Protein AF-A0A7C0V9E7-F1 (afdb_monomer_lite)

Sequence (118 aa):
MIPIRDTIESKRYPVINYSIIIANIFFYMVELGKGNQLDRLFFIYGLVPARYTSHHISSYFTFGQQIFSFLSFMFLHGGLFHLLGNMWSLYIFGDNVEDRLGHLRYLGFYLLSGIASG

Structure (mmCIF, N/CA/C/O backbone):
data_AF-A0A7C0V9E7-F1
#
_entry.id   AF-A0A7C0V9E7-F1
#
loop_
_atom_site.group_PDB
_atom_site.id
_atom_site.type_symbol
_atom_site.label_atom_id
_atom_site.label_alt_id
_atom_site.label_comp_id
_atom_site.label_asym_id
_atom_site.label_entity_id
_atom_site.label_seq_id
_atom_site.pdbx_PDB_ins_code
_atom_site.Cartn_x
_atom_site.Cartn_y
_atom_site.Cartn_z
_atom_site.occupancy
_atom_site.B_iso_or_equiv
_atom_site.auth_seq_id
_atom_site.auth_comp_id
_atom_site.auth_asym_id
_atom_site.auth_atom_id
_atom_site.pdbx_PDB_model_num
ATOM 1 N N . MET A 1 1 ? -20.303 16.302 3.555 1.00 78.50 1 MET A N 1
ATOM 2 C CA . MET A 1 1 ? -19.544 16.430 4.819 1.00 78.50 1 MET A CA 1
ATOM 3 C C . MET A 1 1 ? -18.257 15.638 4.659 1.00 78.50 1 MET A C 1
ATOM 5 O O . MET A 1 1 ? -18.355 14.496 4.233 1.00 78.50 1 MET A O 1
ATOM 9 N N . ILE A 1 2 ? -17.085 16.228 4.913 1.00 81.88 2 ILE A N 1
ATOM 10 C CA . ILE A 1 2 ? -15.812 15.485 4.931 1.00 81.88 2 ILE A CA 1
ATOM 11 C C . ILE A 1 2 ? -15.694 14.853 6.330 1.00 81.88 2 ILE A C 1
ATOM 13 O O . ILE A 1 2 ? -15.724 15.609 7.303 1.00 81.88 2 ILE A O 1
ATOM 17 N N . PRO A 1 3 ? -15.640 13.514 6.472 1.00 85.81 3 PRO A N 1
ATOM 18 C CA . PRO A 1 3 ? -15.542 12.870 7.784 1.00 85.81 3 PRO A CA 1
ATOM 19 C C . PRO A 1 3 ? -14.187 13.196 8.404 1.00 85.81 3 PRO A C 1
ATOM 21 O O . PRO A 1 3 ? -13.205 12.949 7.730 1.00 85.81 3 PRO A O 1
ATOM 24 N N . ILE A 1 4 ? -14.129 13.739 9.626 1.00 88.00 4 ILE A N 1
ATOM 25 C CA . ILE A 1 4 ? -12.869 14.082 10.333 1.00 88.00 4 ILE A CA 1
ATOM 26 C C . ILE A 1 4 ? -12.489 13.010 11.365 1.00 88.00 4 ILE A C 1
ATOM 28 O O . ILE A 1 4 ? -11.317 12.801 11.656 1.00 88.00 4 ILE A O 1
ATOM 32 N N . ARG A 1 5 ? -13.501 12.351 11.929 1.00 84.81 5 ARG A N 1
ATOM 33 C CA . ARG A 1 5 ? -13.404 11.257 12.895 1.00 84.81 5 ARG A CA 1
ATOM 34 C C . ARG A 1 5 ? -14.690 10.446 12.849 1.00 84.81 5 ARG A C 1
ATOM 36 O O . ARG A 1 5 ? -15.723 10.969 12.413 1.00 84.81 5 ARG A O 1
ATOM 43 N N . ASP A 1 6 ? -14.643 9.222 13.338 1.00 87.81 6 ASP A N 1
ATOM 44 C CA . ASP A 1 6 ? -15.836 8.439 13.623 1.00 87.81 6 ASP A CA 1
ATOM 45 C C . ASP A 1 6 ? -16.302 8.634 15.089 1.00 87.81 6 ASP A C 1
ATOM 47 O O . ASP A 1 6 ? -15.779 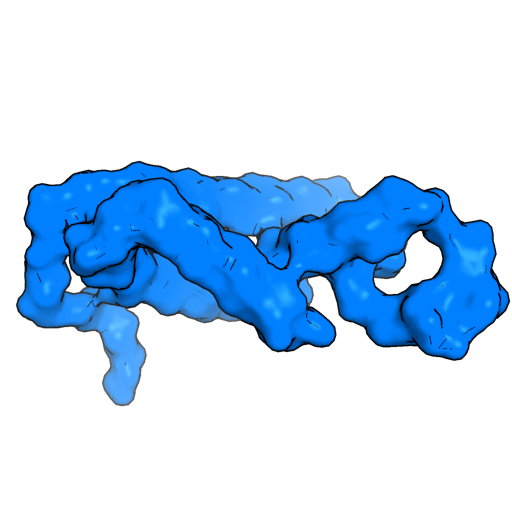9.476 15.826 1.00 87.81 6 ASP A O 1
ATOM 51 N N . THR A 1 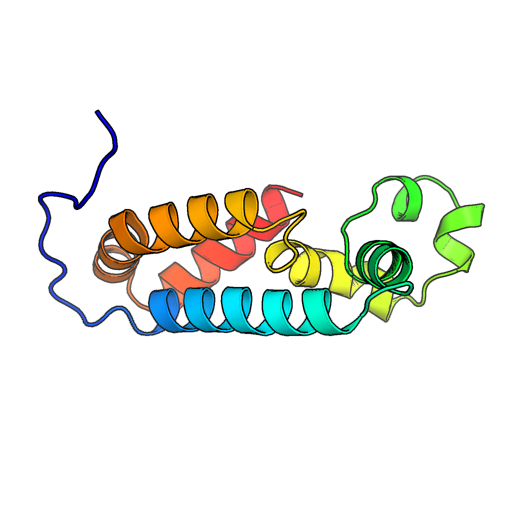7 ? -17.365 7.929 15.483 1.00 89.94 7 THR A N 1
ATOM 52 C CA . THR A 1 7 ? -17.999 8.025 16.814 1.00 89.94 7 THR A CA 1
ATOM 53 C C . THR A 1 7 ? -17.718 6.823 17.719 1.00 89.94 7 THR A C 1
ATOM 55 O O . THR A 1 7 ? -18.271 6.747 18.815 1.00 89.94 7 THR A O 1
ATOM 58 N N . ILE A 1 8 ? -16.954 5.843 17.247 1.00 88.62 8 ILE A N 1
ATOM 59 C CA . ILE A 1 8 ? -16.630 4.604 17.944 1.00 88.62 8 ILE A CA 1
ATOM 60 C C . ILE A 1 8 ? -15.214 4.747 18.496 1.00 88.62 8 ILE A C 1
ATOM 62 O O . ILE A 1 8 ? -14.237 4.830 17.767 1.00 88.62 8 ILE A O 1
ATOM 66 N N . GLU A 1 9 ? -15.094 4.757 19.817 1.00 86.00 9 GLU A N 1
ATOM 67 C CA . GLU A 1 9 ? -13.778 4.765 20.446 1.00 86.00 9 GLU A CA 1
ATOM 68 C C . GLU A 1 9 ? -13.152 3.367 20.381 1.00 86.00 9 GLU A C 1
ATOM 70 O O . GLU A 1 9 ? -13.714 2.397 20.904 1.00 86.00 9 GLU A O 1
ATOM 75 N N . SER A 1 10 ? -11.972 3.272 19.765 1.00 87.94 10 SER A N 1
ATOM 76 C CA . SER A 1 10 ? -11.166 2.054 19.788 1.00 87.94 10 SER A CA 1
ATOM 77 C C . SER A 1 10 ? -10.639 1.777 21.198 1.00 87.94 10 SER A C 1
ATOM 79 O O . SER A 1 10 ? -10.041 2.642 21.844 1.00 87.94 10 SER A O 1
ATOM 81 N N . LYS A 1 11 ? -10.825 0.545 21.685 1.00 89.88 11 LYS A N 1
ATOM 82 C CA . LYS A 1 11 ? -10.342 0.124 23.013 1.00 89.88 11 LYS A CA 1
ATOM 83 C C . LYS A 1 11 ? -8.899 -0.374 22.988 1.00 89.88 11 LYS A C 1
ATOM 85 O O . LYS A 1 11 ? -8.253 -0.445 24.036 1.00 89.88 11 LYS A O 1
ATOM 90 N N . ARG A 1 12 ? -8.392 -0.745 21.813 1.00 90.62 12 ARG A N 1
ATOM 91 C CA . ARG A 1 12 ? -7.049 -1.284 21.597 1.00 90.62 12 ARG A CA 1
ATOM 92 C C . ARG A 1 12 ? -6.215 -0.318 20.772 1.00 90.62 12 ARG A C 1
ATOM 94 O O . ARG A 1 12 ? -6.655 0.204 19.755 1.00 90.62 12 ARG A O 1
ATOM 101 N N . TYR A 1 13 ? -4.956 -0.147 21.165 1.00 93.50 13 TYR A N 1
ATOM 102 C CA . TYR A 1 13 ? -4.027 0.654 20.380 1.00 93.50 13 TYR A CA 1
ATOM 103 C C . TYR A 1 13 ? -3.780 -0.001 19.001 1.00 93.50 13 TYR A C 1
ATOM 105 O O . TYR A 1 13 ? -3.336 -1.153 18.965 1.00 93.50 13 TYR A O 1
ATOM 113 N N . PRO A 1 14 ? -4.057 0.683 17.875 1.00 95.94 14 PRO A N 1
ATOM 114 C CA . PRO A 1 14 ? -4.108 0.067 16.548 1.00 95.94 14 PRO A CA 1
ATOM 115 C C . PRO A 1 14 ? -2.714 -0.003 15.896 1.00 95.94 14 PRO A C 1
ATOM 117 O O . PRO A 1 14 ? -2.380 0.730 14.962 1.00 95.94 14 PRO A O 1
ATOM 120 N N . VAL A 1 15 ? -1.853 -0.865 16.449 1.00 97.88 15 VAL A N 1
ATOM 121 C CA . VAL A 1 15 ? -0.441 -0.996 16.046 1.00 97.88 15 VAL A CA 1
ATOM 122 C C . VAL A 1 15 ? -0.304 -1.348 14.566 1.00 97.88 15 VAL A C 1
ATOM 124 O O . VAL A 1 15 ? 0.567 -0.801 13.884 1.00 97.88 15 VAL A O 1
ATOM 127 N N . ILE A 1 16 ? -1.131 -2.261 14.055 1.00 98.50 16 ILE A N 1
ATOM 128 C CA . ILE A 1 16 ? -1.016 -2.732 12.673 1.00 98.50 16 ILE A CA 1
ATOM 129 C C . ILE A 1 16 ? -1.470 -1.642 11.707 1.00 98.50 16 ILE A C 1
ATOM 131 O O . ILE A 1 16 ? -0.775 -1.386 10.725 1.00 98.50 16 ILE A O 1
ATOM 135 N N . ASN A 1 17 ? -2.571 -0.952 11.999 1.00 98.50 17 ASN A N 1
ATOM 136 C CA . ASN A 1 17 ? -3.062 0.146 11.180 1.00 98.50 17 ASN A CA 1
ATOM 137 C C . ASN A 1 17 ? -2.028 1.269 11.068 1.00 98.50 17 ASN A C 1
ATOM 139 O O . ASN A 1 17 ? -1.698 1.697 9.962 1.00 98.50 17 ASN A O 1
ATOM 143 N N . TYR A 1 18 ? -1.440 1.691 12.191 1.00 98.31 18 TYR A N 1
ATOM 144 C CA . TYR A 1 18 ? -0.379 2.697 12.153 1.00 98.31 18 TYR A CA 1
ATOM 145 C C . TYR A 1 18 ? 0.877 2.198 11.440 1.00 98.31 18 TYR A C 1
ATOM 147 O O . TYR A 1 18 ? 1.489 2.965 10.700 1.00 98.31 18 TYR A O 1
ATOM 155 N N . SER A 1 19 ? 1.230 0.918 11.579 1.00 98.56 19 SER A N 1
ATOM 156 C CA . SER A 1 19 ? 2.349 0.332 10.831 1.00 98.56 19 SER A CA 1
ATOM 157 C C . SER A 1 19 ? 2.106 0.376 9.320 1.00 98.56 19 SER A C 1
ATOM 159 O O . SER A 1 19 ? 3.008 0.735 8.567 1.00 98.56 19 SER A O 1
ATOM 161 N N . ILE A 1 20 ? 0.883 0.075 8.871 1.00 98.69 20 ILE A N 1
ATOM 162 C CA . ILE A 1 20 ? 0.479 0.176 7.463 1.00 98.69 20 ILE A CA 1
ATOM 163 C C . ILE A 1 20 ? 0.553 1.633 6.993 1.00 98.69 20 ILE A C 1
ATOM 165 O O . ILE A 1 20 ? 1.124 1.898 5.937 1.00 98.69 20 ILE A O 1
ATOM 169 N N . ILE A 1 21 ? 0.026 2.586 7.766 1.00 98.75 21 ILE A N 1
ATOM 170 C CA . ILE A 1 21 ? 0.086 4.017 7.426 1.00 98.75 21 ILE A CA 1
ATOM 171 C C . ILE A 1 21 ? 1.542 4.478 7.273 1.00 98.75 21 ILE A C 1
ATOM 173 O O . ILE A 1 21 ? 1.902 5.078 6.260 1.00 98.75 21 ILE A O 1
ATOM 177 N N . ILE A 1 22 ? 2.401 4.144 8.238 1.00 98.75 22 ILE A N 1
ATOM 178 C CA . ILE A 1 22 ? 3.828 4.487 8.205 1.00 98.75 22 ILE A CA 1
ATOM 179 C C . ILE A 1 22 ? 4.511 3.853 6.990 1.00 98.75 22 ILE A C 1
ATOM 181 O O . ILE A 1 22 ? 5.274 4.534 6.308 1.00 98.75 22 ILE A O 1
ATOM 185 N N . ALA A 1 23 ? 4.221 2.586 6.685 1.00 98.69 23 ALA A N 1
ATOM 186 C CA . ALA A 1 23 ? 4.777 1.907 5.518 1.00 98.69 23 ALA A CA 1
ATOM 187 C C . ALA A 1 23 ? 4.374 2.602 4.207 1.00 98.69 23 ALA A C 1
ATOM 189 O O . ALA A 1 23 ? 5.231 2.855 3.365 1.00 98.69 23 ALA A O 1
ATOM 190 N N . ASN A 1 24 ? 3.101 2.973 4.051 1.00 98.75 24 ASN A N 1
ATOM 191 C CA . ASN A 1 24 ? 2.617 3.688 2.867 1.00 98.75 24 ASN A CA 1
ATOM 192 C C . ASN A 1 24 ? 3.283 5.061 2.708 1.00 98.75 24 ASN A C 1
ATOM 194 O O . ASN A 1 24 ? 3.747 5.400 1.621 1.00 98.75 24 ASN A O 1
ATOM 198 N N . ILE A 1 25 ? 3.399 5.829 3.796 1.00 98.69 25 ILE A N 1
ATOM 199 C CA . ILE A 1 25 ? 4.107 7.116 3.779 1.00 98.69 25 ILE A CA 1
ATOM 200 C C . ILE A 1 25 ? 5.581 6.907 3.413 1.00 98.69 25 ILE A C 1
ATOM 202 O O . ILE A 1 25 ? 6.113 7.631 2.574 1.00 98.69 25 ILE A O 1
ATOM 206 N N . PHE A 1 26 ? 6.237 5.905 4.001 1.00 98.56 26 PHE A N 1
ATOM 207 C CA . PHE A 1 26 ? 7.629 5.576 3.706 1.00 98.56 26 PHE A CA 1
ATOM 208 C C . PHE A 1 26 ? 7.836 5.236 2.225 1.00 98.56 26 PHE A C 1
ATOM 210 O O . PHE A 1 26 ? 8.716 5.817 1.587 1.00 98.56 26 PHE A O 1
ATOM 217 N N . PHE A 1 27 ? 7.023 4.346 1.652 1.00 98.38 27 PHE A N 1
ATOM 218 C CA . PHE A 1 27 ? 7.147 3.982 0.240 1.00 98.38 27 PHE A CA 1
ATOM 219 C C . PHE A 1 27 ? 6.834 5.156 -0.688 1.00 98.38 27 PHE A C 1
ATOM 221 O O . PHE A 1 27 ? 7.560 5.353 -1.660 1.00 98.38 27 PHE A O 1
ATOM 228 N N . TYR A 1 28 ? 5.879 6.017 -0.337 1.00 98.31 28 TYR A N 1
ATOM 229 C CA . TYR A 1 28 ? 5.648 7.247 -1.091 1.00 98.31 28 TYR A CA 1
ATOM 230 C C . TYR A 1 28 ? 6.846 8.215 -1.033 1.00 98.31 28 TYR A C 1
ATOM 232 O O . TYR A 1 28 ? 7.196 8.835 -2.035 1.00 98.31 28 TYR A O 1
ATOM 240 N N . MET A 1 29 ? 7.554 8.317 0.099 1.00 97.81 29 MET A N 1
ATOM 241 C CA . MET A 1 29 ? 8.813 9.080 0.152 1.00 97.81 29 MET A CA 1
ATOM 242 C C . MET A 1 29 ? 9.887 8.470 -0.759 1.00 97.81 29 MET A C 1
ATOM 244 O O . MET A 1 29 ? 10.635 9.203 -1.411 1.00 97.81 29 MET A O 1
ATOM 248 N N . VAL A 1 30 ? 9.948 7.137 -0.851 1.00 97.31 30 VAL A N 1
ATOM 249 C CA . VAL A 1 30 ? 10.832 6.448 -1.803 1.00 97.31 30 VAL A CA 1
ATOM 250 C C . VAL A 1 30 ? 10.447 6.777 -3.248 1.00 97.31 30 VAL A C 1
ATOM 252 O O . VAL A 1 30 ? 11.347 7.022 -4.052 1.00 97.31 30 VAL A O 1
ATOM 255 N N . GLU A 1 31 ? 9.153 6.823 -3.577 1.00 97.31 31 GLU A N 1
ATOM 256 C CA . GLU A 1 31 ? 8.647 7.215 -4.901 1.00 97.31 31 GLU A CA 1
ATOM 257 C C . GLU A 1 31 ? 9.072 8.639 -5.277 1.00 97.31 31 GLU A C 1
ATOM 259 O O . GLU A 1 31 ? 9.644 8.839 -6.352 1.00 97.31 31 GLU A O 1
ATOM 264 N N . LEU A 1 32 ? 8.894 9.609 -4.371 1.00 95.81 32 LEU A N 1
ATOM 265 C CA . LEU A 1 32 ? 9.335 10.994 -4.585 1.00 95.81 32 LEU A CA 1
ATOM 266 C C . LEU A 1 32 ? 10.842 11.081 -4.873 1.00 95.81 32 LEU A C 1
ATOM 268 O O . LEU A 1 32 ? 11.276 11.890 -5.693 1.00 95.81 32 LEU A O 1
ATOM 272 N N . GLY A 1 33 ? 11.640 10.212 -4.247 1.00 95.88 33 GLY A N 1
ATOM 273 C CA . GLY A 1 33 ? 13.083 10.132 -4.465 1.00 95.88 33 GLY A CA 1
ATOM 274 C C . GLY A 1 33 ? 13.510 9.541 -5.816 1.00 95.88 33 GLY A C 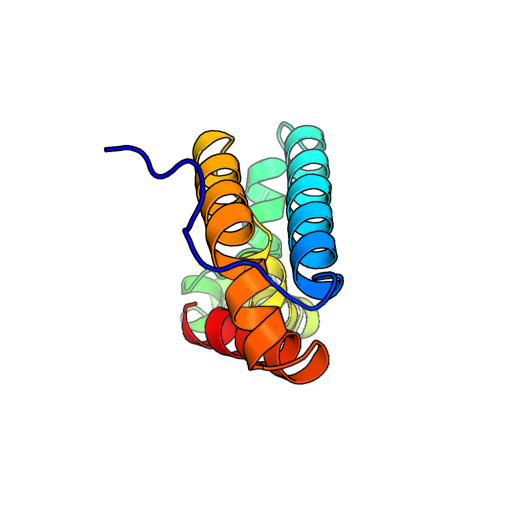1
ATOM 275 O O . GLY A 1 33 ? 14.697 9.603 -6.142 1.00 95.88 33 GLY A O 1
ATOM 276 N N . LYS A 1 34 ? 12.604 8.952 -6.613 1.00 96.12 34 LYS A N 1
ATOM 277 C CA . LYS A 1 34 ? 12.966 8.323 -7.901 1.00 96.12 34 LYS A CA 1
ATOM 278 C C . LYS A 1 34 ? 13.040 9.280 -9.083 1.00 96.12 34 LYS A C 1
ATOM 280 O O . LYS A 1 34 ? 13.725 8.944 -10.053 1.00 96.12 34 LYS A O 1
ATOM 285 N N . GLY A 1 35 ? 12.378 10.436 -9.033 1.00 92.44 35 GLY A N 1
ATOM 286 C CA . GLY A 1 35 ? 12.364 11.404 -10.137 1.00 92.44 35 GLY A CA 1
ATOM 287 C C . GLY A 1 35 ? 12.063 10.736 -11.487 1.00 92.44 35 GLY A C 1
ATOM 288 O O . GLY A 1 35 ? 11.052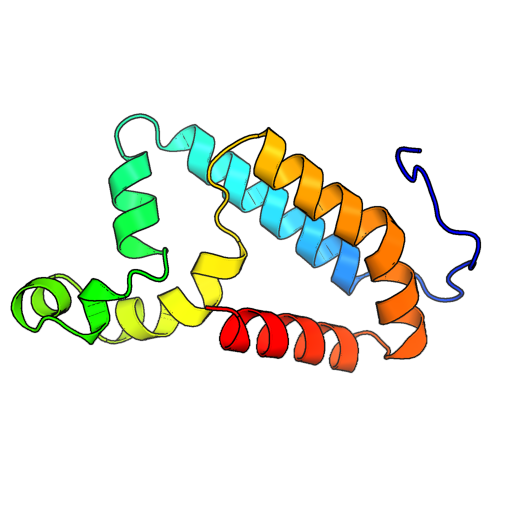 10.058 -11.638 1.00 92.44 35 GLY A O 1
ATOM 289 N N . ASN A 1 36 ? 12.991 10.836 -12.443 1.00 93.06 36 ASN A N 1
ATOM 290 C CA . ASN A 1 36 ? 12.851 10.271 -13.796 1.00 93.06 36 ASN A CA 1
ATOM 291 C C . ASN A 1 36 ? 12.739 8.732 -13.847 1.00 93.06 36 ASN A C 1
ATOM 293 O O . ASN A 1 36 ? 12.469 8.171 -14.905 1.00 93.06 36 ASN A O 1
ATOM 297 N N . GLN A 1 37 ? 12.990 8.025 -12.740 1.00 95.31 37 GLN A N 1
ATOM 298 C CA . GLN A 1 37 ? 12.860 6.565 -12.655 1.00 95.31 37 GLN A CA 1
ATOM 299 C C . GLN A 1 37 ? 11.506 6.111 -12.088 1.00 95.31 37 GLN A C 1
ATOM 301 O O . GLN A 1 37 ? 11.310 4.909 -11.891 1.00 95.31 37 GLN A O 1
ATOM 306 N N . LEU A 1 38 ? 10.587 7.039 -11.806 1.00 95.12 38 LEU A N 1
ATOM 307 C CA . LEU A 1 38 ? 9.294 6.739 -11.195 1.00 95.12 38 LEU A CA 1
ATOM 308 C C . LEU A 1 38 ? 8.459 5.766 -12.045 1.00 95.12 38 LEU A C 1
ATOM 310 O O . LEU A 1 38 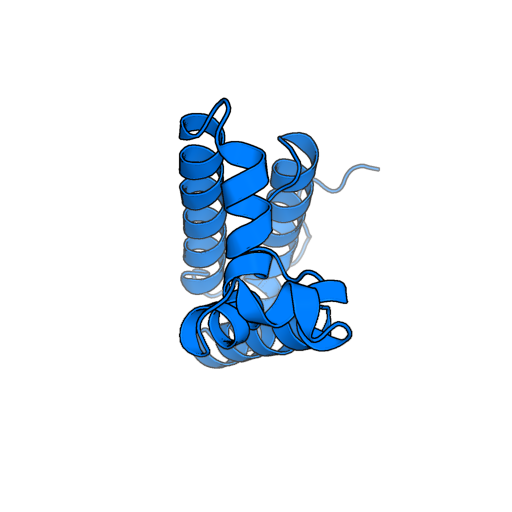? 7.972 4.764 -11.524 1.00 95.12 38 LEU A O 1
ATOM 314 N N . ASP A 1 39 ? 8.405 5.969 -13.363 1.00 94.69 39 ASP A N 1
ATOM 315 C CA . ASP A 1 39 ? 7.686 5.069 -14.276 1.00 94.69 39 ASP A CA 1
ATOM 316 C C . ASP A 1 39 ? 8.246 3.644 -14.236 1.00 94.69 39 ASP A C 1
ATOM 318 O O . ASP A 1 39 ? 7.501 2.665 -14.260 1.00 94.69 39 ASP A O 1
ATOM 322 N N . ARG A 1 40 ? 9.572 3.505 -14.103 1.00 93.62 40 ARG A N 1
ATOM 323 C CA . ARG A 1 40 ? 10.221 2.196 -13.963 1.00 93.62 40 ARG A CA 1
ATOM 324 C C . ARG A 1 40 ? 9.885 1.543 -12.623 1.00 93.62 40 ARG A C 1
ATOM 326 O O . ARG A 1 40 ? 9.736 0.323 -12.576 1.00 93.62 40 ARG A O 1
ATOM 333 N N . LEU A 1 41 ? 9.776 2.322 -11.546 1.00 95.75 41 LEU A N 1
ATOM 334 C CA . LEU A 1 41 ? 9.348 1.818 -10.241 1.00 95.75 41 LEU A CA 1
ATOM 335 C C . LEU A 1 41 ? 7.923 1.259 -10.334 1.00 95.75 41 LEU A C 1
ATOM 337 O O . LEU A 1 41 ? 7.720 0.099 -9.971 1.00 95.75 41 LEU A O 1
ATOM 341 N N . PHE A 1 42 ? 6.977 2.012 -10.902 1.00 95.75 42 PHE A N 1
ATOM 342 C CA . PHE A 1 42 ? 5.612 1.523 -11.125 1.00 95.75 42 PHE A CA 1
ATOM 343 C C . PHE A 1 42 ? 5.579 0.319 -12.067 1.00 95.75 42 PHE A C 1
ATOM 345 O O . PHE A 1 42 ? 4.869 -0.648 -11.801 1.00 95.75 42 PHE A O 1
ATOM 352 N N . PHE A 1 43 ? 6.393 0.316 -13.123 1.00 94.62 43 PHE A N 1
ATOM 353 C CA . PHE A 1 43 ? 6.455 -0.812 -14.046 1.00 94.62 43 PHE A CA 1
ATOM 354 C C . PHE A 1 43 ? 6.975 -2.094 -13.393 1.00 94.62 43 PHE A C 1
ATOM 356 O O . PHE A 1 43 ? 6.584 -3.164 -13.843 1.00 94.62 43 PHE A O 1
ATOM 363 N N . ILE A 1 44 ? 7.824 -2.021 -12.357 1.00 94.12 44 ILE A N 1
ATOM 364 C CA . ILE A 1 44 ? 8.387 -3.187 -11.648 1.00 94.12 44 ILE A CA 1
ATOM 365 C C . ILE A 1 44 ? 7.513 -3.628 -10.469 1.00 94.12 44 ILE A C 1
ATOM 367 O O . ILE A 1 44 ? 7.241 -4.823 -10.333 1.00 94.12 44 ILE A O 1
ATOM 371 N N . TYR A 1 45 ? 7.050 -2.695 -9.644 1.00 96.81 45 TYR A N 1
ATOM 372 C CA . TYR A 1 45 ? 6.350 -3.004 -8.392 1.00 96.81 45 TYR A CA 1
ATOM 373 C C . TYR A 1 45 ? 4.823 -2.879 -8.491 1.00 96.81 45 TYR A C 1
ATOM 375 O O . TYR A 1 45 ? 4.108 -3.382 -7.631 1.00 96.81 45 TYR A O 1
ATOM 383 N N . GLY A 1 46 ? 4.304 -2.246 -9.542 1.00 96.88 46 GLY A N 1
ATOM 384 C CA . GLY A 1 46 ? 2.871 -2.183 -9.803 1.00 96.88 46 GLY A CA 1
ATOM 385 C C . GLY A 1 46 ? 2.321 -3.501 -10.340 1.00 96.88 46 GLY A C 1
ATOM 386 O O . GLY A 1 46 ? 3.020 -4.279 -11.000 1.00 96.88 46 GLY A O 1
ATOM 387 N N . LEU A 1 47 ? 1.035 -3.731 -10.083 1.00 96.31 47 LEU A N 1
ATOM 388 C CA . LEU A 1 47 ? 0.291 -4.834 -10.669 1.00 96.31 47 LEU A CA 1
ATOM 389 C C . LEU A 1 47 ? -0.192 -4.420 -12.065 1.00 96.31 47 LEU A C 1
ATOM 391 O O . LEU A 1 47 ? -1.207 -3.752 -12.224 1.00 96.31 47 LEU A O 1
ATOM 395 N N . VAL A 1 48 ? 0.590 -4.768 -13.090 1.00 94.12 48 VAL A N 1
ATOM 396 C CA . VAL A 1 48 ? 0.304 -4.423 -14.491 1.00 94.12 48 VAL A CA 1
ATOM 397 C C . VAL A 1 48 ? -0.332 -5.632 -15.187 1.00 94.12 48 VAL A C 1
ATOM 399 O O . VAL A 1 48 ? 0.379 -6.611 -15.410 1.00 94.12 48 VAL A O 1
ATOM 402 N N . PRO A 1 49 ? -1.611 -5.595 -15.611 1.00 93.81 49 PRO A N 1
ATOM 403 C CA . PRO A 1 49 ? -2.285 -6.763 -16.194 1.00 93.81 49 PRO A CA 1
ATOM 404 C C . PRO A 1 49 ? -1.550 -7.364 -17.398 1.00 93.81 49 PRO A C 1
ATOM 406 O O . PRO A 1 49 ? -1.426 -8.581 -17.528 1.00 93.81 49 PRO A O 1
ATOM 409 N N . ALA A 1 50 ? -0.974 -6.503 -18.242 1.00 93.88 50 ALA A N 1
ATOM 410 C CA . ALA A 1 50 ? -0.226 -6.906 -19.430 1.00 93.88 50 ALA A CA 1
ATOM 411 C C . ALA A 1 50 ? 1.000 -7.791 -19.113 1.00 93.88 50 ALA A C 1
ATOM 413 O O . ALA A 1 50 ? 1.422 -8.573 -19.963 1.00 93.88 50 ALA A O 1
ATOM 414 N N . ARG A 1 51 ? 1.539 -7.721 -17.885 1.00 94.12 51 ARG A N 1
ATOM 415 C CA . ARG A 1 51 ? 2.615 -8.598 -17.392 1.00 94.12 51 ARG A CA 1
ATOM 416 C C . ARG A 1 51 ? 2.208 -10.072 -17.367 1.00 94.12 51 ARG A C 1
ATOM 418 O O . ARG A 1 51 ? 3.069 -10.923 -17.558 1.00 94.12 51 ARG A O 1
ATOM 425 N N . TYR A 1 52 ? 0.926 -10.361 -17.145 1.00 94.44 52 TYR A N 1
ATOM 426 C CA . TYR A 1 52 ? 0.403 -11.721 -16.970 1.00 94.44 52 TYR A CA 1
ATOM 427 C C . TYR A 1 52 ? -0.360 -12.238 -18.189 1.00 94.44 52 TYR A C 1
ATOM 429 O O . TYR A 1 52 ? -0.582 -13.439 -18.309 1.00 94.44 52 TYR A O 1
ATOM 437 N N . THR A 1 53 ? -0.756 -11.348 -19.100 1.00 95.69 53 THR A N 1
ATOM 438 C CA . THR A 1 53 ? -1.500 -11.712 -20.314 1.00 95.69 53 THR A CA 1
ATOM 439 C C . THR A 1 53 ? -0.636 -11.721 -21.575 1.00 95.69 53 THR A C 1
ATOM 441 O O . THR A 1 53 ? -0.987 -12.393 -22.542 1.00 95.69 53 THR A O 1
ATOM 444 N N . SER A 1 54 ? 0.505 -11.017 -21.585 1.00 96.19 54 SER A N 1
ATOM 445 C CA . SER A 1 54 ? 1.414 -10.945 -22.735 1.00 96.19 54 SER A CA 1
ATOM 446 C C . SER A 1 54 ? 2.765 -11.587 -22.436 1.00 96.19 54 SER A C 1
ATOM 448 O O . SER A 1 54 ? 3.526 -11.113 -21.589 1.00 96.19 54 SER A O 1
ATOM 450 N N . HIS A 1 55 ? 3.116 -12.623 -23.205 1.00 93.69 55 HIS A N 1
ATOM 451 C CA . HIS A 1 55 ? 4.3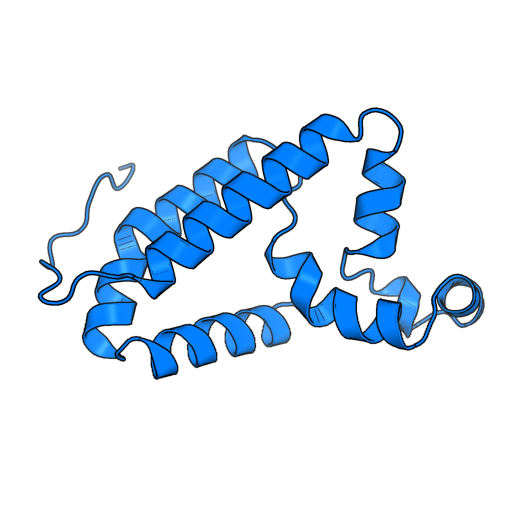96 -13.314 -23.045 1.00 93.69 55 HIS A CA 1
ATOM 452 C C . HIS A 1 55 ? 5.597 -12.384 -23.287 1.00 93.69 55 HIS A C 1
ATOM 454 O O . HIS A 1 55 ? 6.555 -12.401 -22.515 1.00 93.69 55 HIS A O 1
ATOM 460 N N . HIS A 1 56 ? 5.506 -11.502 -24.291 1.00 95.00 56 HIS A N 1
ATOM 461 C CA . HIS A 1 56 ? 6.548 -10.515 -24.584 1.00 95.00 56 HIS A CA 1
ATOM 462 C C . HIS A 1 56 ? 6.843 -9.629 -23.363 1.00 95.00 56 HIS A C 1
ATOM 464 O O . HIS A 1 56 ? 8.000 -9.428 -23.005 1.00 95.00 56 HIS A O 1
ATOM 470 N N . ILE A 1 57 ? 5.804 -9.158 -22.668 1.00 93.69 57 ILE A N 1
ATOM 471 C CA . ILE A 1 57 ? 5.969 -8.292 -21.492 1.00 93.69 57 ILE A CA 1
ATOM 472 C C . ILE A 1 57 ? 6.465 -9.096 -20.286 1.00 93.69 57 ILE A C 1
ATOM 474 O O . ILE A 1 57 ? 7.338 -8.628 -19.559 1.00 93.69 57 ILE A O 1
ATOM 478 N N . SER A 1 58 ? 5.964 -10.319 -20.095 1.00 94.88 58 SER A N 1
ATOM 479 C CA . SER A 1 58 ? 6.396 -11.193 -18.996 1.00 94.88 58 SER A CA 1
ATOM 480 C C . SER A 1 58 ? 7.907 -11.473 -19.008 1.00 94.88 58 SER A C 1
ATOM 482 O O . SER A 1 58 ? 8.508 -11.611 -17.945 1.00 94.88 58 SER A O 1
ATOM 484 N N . SER A 1 59 ? 8.542 -11.470 -20.192 1.00 94.44 59 SER A N 1
ATOM 485 C CA . SER A 1 59 ? 9.979 -11.739 -20.354 1.00 94.44 59 SER A CA 1
ATOM 486 C C . SER A 1 59 ? 10.902 -10.692 -19.710 1.00 94.44 59 SER A C 1
ATOM 488 O O . SER A 1 59 ? 12.057 -10.995 -19.416 1.00 94.44 59 SER A O 1
ATOM 490 N N . TYR A 1 60 ? 10.397 -9.487 -19.422 1.00 93.38 60 TYR A N 1
ATOM 491 C CA . TYR A 1 60 ? 11.150 -8.441 -18.720 1.00 93.38 60 TYR A CA 1
ATOM 492 C C . TYR A 1 60 ? 11.184 -8.622 -17.193 1.00 93.38 60 TYR A C 1
ATOM 494 O O . TYR A 1 60 ? 11.861 -7.848 -16.513 1.00 93.38 60 TYR A O 1
ATOM 502 N N . PHE A 1 61 ? 10.465 -9.609 -16.642 1.00 95.25 61 PHE A N 1
ATOM 503 C CA . PHE A 1 61 ? 10.301 -9.790 -15.200 1.00 95.25 61 PHE A CA 1
ATOM 504 C C . PHE A 1 61 ? 10.719 -11.179 -14.734 1.00 95.25 61 PHE A C 1
ATOM 506 O O . PHE A 1 61 ? 10.325 -12.200 -15.298 1.00 95.25 61 PHE A O 1
ATOM 513 N N . THR A 1 62 ? 11.435 -11.232 -13.614 1.00 95.31 62 THR A N 1
ATOM 514 C CA . THR A 1 62 ? 11.698 -12.502 -12.931 1.00 95.31 62 THR A CA 1
ATOM 515 C C . THR A 1 62 ? 10.419 -13.050 -12.297 1.00 95.31 62 THR A C 1
ATOM 517 O O . THR A 1 62 ? 9.503 -12.296 -11.965 1.00 95.31 62 THR A O 1
ATOM 520 N N . PHE A 1 63 ? 10.371 -14.363 -12.050 1.00 94.25 63 PHE A N 1
ATOM 521 C CA . PHE A 1 63 ? 9.266 -14.979 -11.308 1.00 94.25 63 PHE A CA 1
ATOM 522 C C . PHE A 1 63 ? 9.014 -14.273 -9.963 1.00 94.25 63 PHE A C 1
ATOM 524 O O . PHE A 1 63 ? 7.876 -13.962 -9.622 1.00 94.25 63 PHE A O 1
ATOM 531 N N . GLY A 1 64 ? 10.083 -13.920 -9.239 1.00 95.69 64 GLY A N 1
ATOM 532 C CA . GLY A 1 64 ? 9.981 -13.182 -7.979 1.00 95.69 64 GLY A CA 1
ATOM 533 C C . GLY A 1 64 ? 9.320 -11.810 -8.136 1.00 95.69 64 GLY A C 1
ATOM 534 O O . GLY A 1 64 ? 8.456 -11.461 -7.339 1.00 95.69 64 GLY A O 1
ATOM 535 N N . GLN A 1 65 ? 9.659 -11.052 -9.184 1.00 95.44 65 GLN A N 1
ATOM 536 C CA . GLN A 1 65 ? 9.028 -9.755 -9.464 1.00 95.44 65 GLN A CA 1
ATOM 537 C C . GLN A 1 65 ? 7.547 -9.896 -9.823 1.00 95.44 65 GLN A C 1
ATOM 539 O O . GLN A 1 65 ? 6.739 -9.067 -9.411 1.00 95.44 65 GLN A O 1
ATOM 544 N N . GLN A 1 66 ? 7.186 -10.952 -10.557 1.00 95.06 66 GLN A N 1
ATOM 545 C CA . GLN A 1 66 ? 5.800 -11.226 -10.935 1.00 95.06 66 GLN A CA 1
ATOM 546 C C . GLN A 1 66 ? 4.923 -11.587 -9.731 1.00 95.06 66 GLN A C 1
ATOM 548 O O . GLN A 1 66 ? 3.766 -11.181 -9.684 1.00 95.06 66 GLN A O 1
ATOM 553 N N . ILE A 1 67 ? 5.454 -12.325 -8.755 1.00 95.81 67 ILE A N 1
ATOM 554 C CA . ILE A 1 67 ? 4.715 -12.643 -7.527 1.00 95.81 67 ILE A CA 1
ATOM 555 C C . ILE A 1 67 ? 4.688 -11.437 -6.584 1.00 95.81 67 ILE A C 1
ATOM 557 O O . ILE A 1 67 ? 3.644 -11.101 -6.030 1.00 95.81 67 ILE A O 1
ATOM 561 N N . PHE A 1 68 ? 5.814 -10.740 -6.428 1.00 97.00 68 PHE A N 1
ATOM 562 C CA . PHE A 1 68 ? 5.922 -9.631 -5.484 1.00 97.00 68 PHE A CA 1
ATOM 563 C C . PHE A 1 68 ? 5.045 -8.427 -5.853 1.00 97.00 68 PHE A C 1
ATOM 565 O O . PHE A 1 68 ? 4.645 -7.677 -4.962 1.00 97.00 68 PHE A O 1
ATOM 572 N N . SER A 1 69 ? 4.685 -8.237 -7.126 1.00 96.88 69 SER A N 1
ATOM 573 C CA . SER A 1 69 ? 3.738 -7.184 -7.522 1.00 96.88 69 SER A CA 1
ATOM 574 C C . SER A 1 69 ? 2.323 -7.383 -7.002 1.00 96.88 69 SER A C 1
ATOM 576 O O . SER A 1 69 ? 1.631 -6.386 -6.896 1.00 96.88 69 SER A O 1
ATOM 578 N N . PHE A 1 70 ? 1.905 -8.591 -6.604 1.00 96.81 70 PHE A N 1
ATOM 579 C CA . PHE A 1 70 ? 0.617 -8.799 -5.917 1.00 96.81 70 PHE A CA 1
ATOM 580 C C . PHE A 1 70 ? 0.613 -8.292 -4.469 1.00 96.81 70 PHE A C 1
ATOM 582 O O . PHE A 1 70 ? -0.437 -8.221 -3.846 1.00 96.81 70 PHE A O 1
ATOM 589 N N . LEU A 1 71 ? 1.777 -7.942 -3.919 1.00 97.94 71 LEU A N 1
ATOM 590 C CA . LEU A 1 71 ? 1.891 -7.334 -2.595 1.00 97.94 71 LEU A CA 1
ATOM 591 C C . LEU A 1 71 ? 2.338 -5.877 -2.697 1.00 97.94 71 LEU A C 1
ATOM 593 O O . LEU A 1 71 ? 1.745 -4.993 -2.090 1.00 97.94 71 LEU A O 1
ATOM 597 N N . SER A 1 72 ? 3.393 -5.617 -3.470 1.00 97.88 72 SER A N 1
ATOM 598 C CA . SER A 1 72 ? 4.010 -4.290 -3.535 1.00 97.88 72 SER A CA 1
ATOM 599 C C . SER A 1 72 ? 3.097 -3.220 -4.129 1.00 97.88 72 SER A C 1
ATOM 601 O O . SER A 1 72 ? 3.165 -2.081 -3.674 1.00 97.88 72 SER A O 1
ATOM 603 N N . PHE A 1 73 ? 2.182 -3.571 -5.042 1.00 97.69 73 PHE A N 1
ATOM 604 C CA . PHE A 1 73 ? 1.245 -2.599 -5.614 1.00 97.69 73 PHE A CA 1
ATOM 605 C C . PHE A 1 73 ? 0.322 -1.952 -4.574 1.00 97.69 73 PHE A C 1
ATOM 607 O O . PHE A 1 73 ? -0.077 -0.807 -4.757 1.00 97.69 73 PHE A O 1
ATOM 614 N N . MET A 1 74 ? 0.035 -2.649 -3.469 1.00 98.25 74 MET A N 1
ATOM 615 C CA . MET A 1 74 ? -0.824 -2.154 -2.389 1.00 98.25 74 MET A CA 1
ATOM 616 C C . MET A 1 74 ? -0.244 -0.926 -1.672 1.00 98.25 74 MET A C 1
ATOM 618 O O . MET A 1 74 ? -0.978 -0.232 -0.976 1.00 98.25 74 MET A O 1
ATOM 622 N N . PHE A 1 75 ? 1.063 -0.677 -1.818 1.00 98.38 75 PHE A N 1
ATOM 623 C CA . PHE A 1 75 ? 1.777 0.419 -1.158 1.00 98.38 75 PHE A CA 1
ATOM 624 C C . PHE A 1 75 ? 2.165 1.556 -2.109 1.00 98.38 75 PHE A C 1
ATOM 626 O O . PHE A 1 75 ? 2.744 2.552 -1.672 1.00 98.38 75 PHE A O 1
ATOM 633 N N . LEU A 1 76 ? 1.858 1.411 -3.401 1.00 98.12 76 LEU A N 1
ATOM 634 C CA . LEU A 1 76 ? 2.211 2.380 -4.428 1.00 98.12 76 LEU A CA 1
ATOM 635 C C . LEU A 1 76 ? 1.130 3.445 -4.598 1.00 98.12 76 LEU A C 1
ATOM 637 O O . LEU A 1 76 ? -0.056 3.121 -4.671 1.00 98.12 76 LEU A O 1
ATOM 641 N N . HIS A 1 77 ? 1.527 4.712 -4.735 1.00 98.25 77 HIS A N 1
ATOM 642 C CA . HIS A 1 77 ? 0.568 5.813 -4.853 1.00 98.25 77 HIS A CA 1
ATOM 643 C C . HIS A 1 77 ? 0.821 6.696 -6.075 1.00 98.25 77 HIS A C 1
ATOM 645 O O . HIS A 1 77 ? 1.815 7.392 -6.184 1.00 98.25 77 HIS A O 1
ATOM 651 N N . GLY A 1 78 ? -0.170 6.795 -6.964 1.00 95.94 78 GLY A N 1
ATOM 652 C CA . GLY A 1 78 ? -0.121 7.682 -8.139 1.00 95.94 78 GLY A CA 1
ATOM 653 C C . GLY A 1 78 ? -0.100 9.199 -7.861 1.00 95.94 78 GLY A C 1
ATOM 654 O O . GLY A 1 78 ? -0.310 9.978 -8.787 1.00 95.94 78 GLY A O 1
ATOM 655 N N . GLY A 1 79 ? 0.095 9.640 -6.614 1.00 96.50 79 GLY A N 1
ATOM 656 C CA . GLY A 1 79 ? 0.227 11.053 -6.255 1.00 96.50 79 GLY A CA 1
ATOM 657 C C . GLY A 1 79 ? -0.219 11.389 -4.830 1.00 96.50 79 GLY A C 1
ATOM 658 O O . GLY A 1 79 ? -0.815 10.574 -4.125 1.00 96.50 79 GLY A O 1
ATOM 659 N N . LEU A 1 80 ? 0.024 12.640 -4.424 1.00 97.56 80 LEU A N 1
ATOM 660 C CA . LEU A 1 80 ? -0.177 13.093 -3.043 1.00 97.56 80 LEU A CA 1
ATOM 661 C C . LEU A 1 80 ? -1.631 12.956 -2.582 1.00 97.56 80 LEU A C 1
ATOM 663 O O . LEU A 1 80 ? -1.883 12.460 -1.491 1.00 97.56 80 LEU A O 1
ATOM 667 N N . PHE A 1 81 ? -2.596 13.364 -3.408 1.00 97.94 81 PHE A N 1
ATOM 668 C CA . PHE A 1 81 ? -4.014 13.262 -3.050 1.00 97.94 81 PHE A CA 1
ATOM 669 C C . PHE A 1 81 ? -4.491 11.811 -2.936 1.00 97.94 81 PHE A C 1
ATOM 671 O O . PHE A 1 81 ? -5.347 11.524 -2.101 1.00 97.94 81 PHE A O 1
ATOM 678 N N . HIS A 1 82 ? -3.912 10.896 -3.720 1.00 97.88 82 HIS A N 1
ATOM 679 C CA . HIS A 1 82 ? -4.207 9.471 -3.604 1.00 97.88 82 HIS A CA 1
ATOM 680 C C . HIS A 1 82 ? -3.693 8.924 -2.263 1.00 97.88 82 HIS A C 1
ATOM 682 O O . HIS A 1 82 ? -4.459 8.295 -1.534 1.00 97.88 82 HIS A O 1
ATOM 688 N N . LEU A 1 83 ? -2.451 9.254 -1.879 1.00 98.44 83 LEU A N 1
ATOM 689 C CA . LEU A 1 83 ? -1.919 8.909 -0.556 1.00 98.44 83 LEU A CA 1
ATOM 690 C C . LEU A 1 83 ? -2.784 9.490 0.565 1.00 98.44 83 LEU A C 1
ATOM 692 O O . LEU A 1 83 ? -3.196 8.758 1.461 1.00 98.44 83 LEU A O 1
ATOM 696 N N . LEU A 1 84 ? -3.084 10.790 0.516 1.00 98.12 84 LEU A N 1
ATOM 697 C CA . LEU A 1 84 ? -3.861 11.453 1.561 1.00 98.12 84 LEU A CA 1
ATOM 698 C C . LEU A 1 84 ? -5.245 10.818 1.727 1.00 98.12 84 LEU A C 1
ATOM 700 O O . LEU A 1 84 ? -5.644 10.567 2.858 1.00 98.12 84 LEU A O 1
ATOM 704 N N . GLY A 1 85 ? -5.948 10.500 0.637 1.00 97.81 85 GLY A N 1
ATOM 705 C CA . GLY A 1 85 ? -7.254 9.835 0.702 1.00 97.81 85 GLY A CA 1
ATOM 706 C C . GLY A 1 85 ? -7.198 8.442 1.341 1.00 97.81 85 GLY A C 1
ATOM 707 O O . GLY A 1 85 ? -8.048 8.104 2.171 1.00 97.81 85 GLY A O 1
ATOM 708 N N . ASN A 1 86 ? -6.168 7.656 1.017 1.00 97.94 86 ASN A N 1
ATOM 709 C CA . ASN A 1 86 ? -5.973 6.328 1.602 1.00 97.94 86 ASN A CA 1
ATOM 710 C C . ASN A 1 86 ? -5.621 6.417 3.089 1.00 97.94 86 ASN A C 1
ATOM 712 O O . ASN A 1 86 ? -6.235 5.736 3.911 1.00 97.94 86 ASN A O 1
ATOM 716 N N . MET A 1 87 ? -4.674 7.287 3.454 1.00 98.38 87 MET A N 1
ATOM 717 C CA . MET A 1 87 ? -4.258 7.449 4.850 1.00 98.38 87 MET A CA 1
ATOM 718 C C . MET A 1 87 ? -5.387 8.031 5.699 1.00 98.38 87 MET A C 1
ATOM 720 O O . MET A 1 87 ? -5.561 7.613 6.838 1.00 98.38 87 MET A O 1
ATOM 724 N N . TRP A 1 88 ? -6.197 8.930 5.136 1.00 97.62 88 TRP A N 1
ATOM 725 C CA . TRP A 1 88 ? -7.403 9.452 5.777 1.00 97.62 88 TRP A CA 1
ATOM 726 C C . TRP A 1 88 ? -8.406 8.344 6.096 1.00 97.62 88 TRP A C 1
ATOM 728 O O . TRP A 1 88 ? -8.903 8.254 7.215 1.00 97.62 88 TRP A O 1
ATOM 738 N N . SER A 1 89 ? -8.653 7.454 5.134 1.00 96.56 89 SER A N 1
ATOM 739 C CA . SER A 1 89 ? -9.567 6.324 5.317 1.00 96.56 89 SER A CA 1
ATOM 740 C C . SER A 1 89 ? -9.041 5.333 6.360 1.00 96.56 89 SER A C 1
ATOM 742 O O . SER A 1 89 ? -9.786 4.918 7.246 1.00 96.56 89 SER A O 1
ATOM 744 N N . LEU A 1 90 ? -7.749 4.991 6.307 1.00 97.31 90 LEU A N 1
ATOM 745 C CA . LEU A 1 90 ? -7.118 4.129 7.311 1.00 97.31 90 LEU A CA 1
ATOM 746 C C . LEU A 1 90 ? -7.117 4.770 8.701 1.00 97.31 90 LEU A C 1
ATOM 748 O O . LEU A 1 90 ? -7.331 4.076 9.690 1.00 97.31 90 LEU A O 1
ATOM 752 N N . TYR A 1 91 ? -6.897 6.079 8.793 1.00 96.50 91 TYR A N 1
ATOM 753 C CA . TYR A 1 91 ? -6.879 6.792 10.066 1.00 96.50 91 TYR A CA 1
ATOM 754 C C . TYR A 1 91 ? -8.261 6.840 10.727 1.00 96.50 91 TYR A C 1
ATOM 756 O O . TYR A 1 91 ? -8.347 6.649 11.932 1.00 96.50 91 TYR A O 1
ATOM 764 N N . ILE A 1 92 ? -9.326 7.060 9.950 1.00 95.31 92 ILE A N 1
ATOM 765 C CA . ILE A 1 92 ? -10.693 7.182 10.483 1.00 95.31 92 ILE A CA 1
ATOM 766 C C . ILE A 1 92 ? -11.343 5.820 10.746 1.00 95.31 92 ILE A C 1
ATOM 768 O O . ILE A 1 92 ? -12.178 5.702 11.631 1.00 95.31 92 ILE A O 1
ATOM 772 N N . PHE A 1 93 ? -11.036 4.794 9.950 1.00 95.81 93 PHE A N 1
ATOM 773 C CA . PHE A 1 93 ? -11.764 3.521 10.034 1.00 95.81 93 PHE A CA 1
ATOM 774 C C . PHE A 1 93 ? -10.896 2.338 10.454 1.00 95.81 93 PHE A C 1
ATOM 776 O O . PHE A 1 93 ? -11.420 1.340 10.950 1.00 95.81 93 PHE A O 1
ATOM 783 N N . GLY A 1 94 ? -9.586 2.399 10.227 1.00 96.69 94 GLY A N 1
ATOM 784 C CA . GLY A 1 94 ? -8.705 1.245 10.386 1.00 96.69 94 GLY A CA 1
ATOM 785 C C . GLY A 1 94 ? -8.542 0.803 11.838 1.00 96.69 94 GLY A C 1
ATOM 786 O O . GLY A 1 94 ? -8.502 -0.397 12.108 1.00 96.69 94 GLY A O 1
ATOM 787 N N . ASP A 1 95 ? -8.529 1.741 12.783 1.00 96.19 95 ASP A N 1
ATOM 788 C CA . ASP A 1 95 ? -8.434 1.442 14.214 1.00 96.19 95 ASP A CA 1
ATOM 789 C C . ASP A 1 95 ? -9.651 0.659 14.729 1.00 96.19 95 ASP A C 1
ATOM 791 O O . ASP A 1 95 ? -9.506 -0.337 15.434 1.00 96.19 95 ASP A O 1
ATOM 795 N N . ASN A 1 96 ? -10.843 1.039 14.284 1.00 96.62 96 ASN A N 1
ATOM 796 C CA . ASN A 1 96 ? -12.116 0.410 14.595 1.00 96.62 96 ASN A CA 1
ATOM 797 C C . ASN A 1 96 ? -12.256 -1.008 14.042 1.00 96.62 96 ASN A C 1
ATOM 799 O O . ASN A 1 96 ? -12.943 -1.853 14.632 1.00 96.62 96 ASN A O 1
ATOM 803 N N . VAL A 1 97 ? -11.663 -1.265 12.877 1.00 96.88 97 VAL A N 1
ATOM 804 C CA . VAL A 1 97 ? -11.623 -2.607 12.289 1.00 96.88 97 VAL A CA 1
ATOM 805 C C . VAL A 1 97 ? -10.582 -3.456 13.021 1.00 96.88 97 VAL A C 1
ATOM 807 O O . VAL A 1 97 ? -10.862 -4.612 13.351 1.00 96.88 97 VAL A O 1
ATOM 810 N N . GLU A 1 98 ? -9.419 -2.886 13.341 1.00 98.25 98 GLU A N 1
ATOM 811 C CA . GLU A 1 98 ? -8.370 -3.567 14.101 1.00 98.25 98 GLU A CA 1
ATOM 812 C C . GLU A 1 98 ? -8.810 -3.923 15.526 1.00 98.25 98 GLU A C 1
ATOM 814 O O . GLU A 1 98 ? -8.523 -5.030 15.983 1.00 98.25 98 GLU A O 1
ATOM 819 N N . ASP A 1 99 ? -9.552 -3.050 16.207 1.00 97.12 99 ASP A N 1
ATOM 820 C CA . ASP A 1 99 ? -10.103 -3.318 17.541 1.00 97.12 99 ASP A CA 1
ATOM 821 C C . ASP A 1 99 ? -11.082 -4.501 17.518 1.00 97.12 99 ASP A C 1
ATOM 823 O O . ASP A 1 99 ? -11.021 -5.394 18.365 1.00 97.12 99 ASP A O 1
ATOM 827 N N . ARG A 1 100 ? -11.938 -4.570 16.487 1.00 96.56 100 ARG A N 1
ATOM 828 C CA . ARG A 1 100 ? -12.929 -5.648 16.325 1.00 96.56 100 ARG A CA 1
ATOM 829 C C . ARG A 1 100 ? -12.317 -6.988 15.928 1.00 96.56 100 ARG A C 1
ATOM 831 O O . ARG A 1 100 ? -12.780 -8.030 16.392 1.00 96.56 100 ARG A O 1
ATOM 838 N N . LEU A 1 101 ? -11.328 -6.990 15.035 1.00 97.50 101 LEU A N 1
ATOM 839 C CA . LEU A 1 101 ? -10.721 -8.223 14.520 1.00 97.50 101 LEU A CA 1
ATOM 840 C C . LEU A 1 101 ? -9.535 -8.699 15.371 1.00 97.50 101 LEU A C 1
ATOM 842 O O . LEU A 1 101 ? -9.246 -9.897 15.414 1.00 97.50 101 LEU A O 1
ATOM 846 N N . GLY A 1 102 ? -8.850 -7.781 16.048 1.00 97.50 102 GLY A N 1
ATOM 847 C CA . GLY A 1 102 ? -7.523 -7.983 16.614 1.00 97.50 102 GLY A CA 1
ATOM 848 C C . GLY A 1 102 ? -6.412 -7.901 15.556 1.00 97.50 102 GLY A C 1
ATOM 849 O O . GLY A 1 102 ? -6.627 -8.163 14.373 1.00 97.50 102 GLY A O 1
ATOM 850 N N . HIS A 1 103 ? -5.191 -7.597 16.007 1.00 98.00 103 HIS A N 1
ATOM 851 C CA . HIS A 1 103 ? -4.015 -7.301 15.172 1.00 98.00 103 HIS A CA 1
ATOM 852 C C . HIS A 1 103 ? -3.790 -8.279 14.004 1.00 98.00 103 HIS A C 1
ATOM 854 O O . HIS A 1 103 ? -3.741 -7.872 12.848 1.00 98.00 103 HIS A O 1
ATOM 860 N N . LEU A 1 104 ? -3.671 -9.583 14.289 1.00 97.94 104 LEU A N 1
ATOM 861 C CA . LEU A 1 104 ? -3.305 -10.578 13.270 1.00 97.94 104 LEU A CA 1
ATOM 862 C C . LEU A 1 104 ? -4.408 -10.794 12.231 1.00 97.94 104 LEU A C 1
ATOM 864 O O . LEU A 1 104 ? -4.122 -10.955 11.047 1.00 97.94 104 LEU A O 1
ATOM 868 N N . ARG A 1 105 ? -5.673 -10.786 12.664 1.00 98.31 105 ARG A N 1
ATOM 869 C CA . ARG A 1 105 ? -6.814 -10.960 11.757 1.00 98.31 105 ARG A CA 1
ATOM 870 C C . ARG A 1 105 ? -7.031 -9.707 10.919 1.00 98.31 105 ARG A C 1
ATOM 872 O O . ARG A 1 105 ? -7.370 -9.846 9.753 1.00 98.31 105 ARG A O 1
ATOM 879 N N . TYR A 1 106 ? -6.777 -8.522 11.475 1.00 98.50 106 TYR A N 1
ATOM 880 C CA . TYR A 1 106 ? -6.764 -7.275 10.713 1.00 98.50 106 TYR A CA 1
ATOM 881 C C . TYR A 1 106 ? -5.658 -7.261 9.654 1.00 98.50 106 TYR A C 1
ATOM 883 O O . TYR A 1 106 ? -5.941 -6.958 8.500 1.00 98.50 106 TYR A O 1
ATOM 891 N N . LEU A 1 107 ? -4.433 -7.677 10.000 1.00 98.50 107 LEU A N 1
ATOM 892 C CA . LEU A 1 107 ? -3.344 -7.789 9.024 1.00 98.50 107 LEU A CA 1
ATOM 893 C C . LEU A 1 107 ? -3.696 -8.769 7.897 1.00 98.50 107 LEU A C 1
ATOM 895 O O . LEU A 1 107 ? -3.550 -8.439 6.723 1.00 98.50 107 LEU A O 1
ATOM 899 N N . GLY A 1 108 ? -4.187 -9.961 8.248 1.00 98.56 108 GLY A N 1
ATOM 900 C CA . GLY A 1 108 ? -4.625 -10.949 7.262 1.00 98.56 108 GLY A CA 1
ATOM 901 C C . GLY A 1 108 ? -5.765 -10.427 6.388 1.00 98.56 108 GLY A C 1
ATOM 902 O O . GLY A 1 108 ? -5.722 -10.590 5.173 1.00 98.56 108 GLY A O 1
ATOM 903 N N . PHE A 1 109 ? -6.746 -9.750 6.990 1.00 98.38 109 PHE A N 1
ATOM 904 C CA . PHE A 1 109 ? -7.840 -9.103 6.270 1.00 98.38 109 PHE A CA 1
ATOM 905 C C . PHE A 1 109 ? -7.314 -8.074 5.266 1.00 98.38 109 PHE A C 1
ATOM 907 O O . PHE A 1 109 ? -7.638 -8.188 4.090 1.00 98.38 109 PHE A O 1
ATOM 914 N N . TYR A 1 110 ? -6.450 -7.151 5.699 1.00 98.31 110 TYR A N 1
ATOM 915 C CA . TYR A 1 110 ? -5.859 -6.116 4.849 1.00 98.31 110 TYR A CA 1
ATOM 916 C C . TYR A 1 110 ? -5.090 -6.705 3.657 1.00 98.31 110 TYR A C 1
ATOM 918 O O . TYR A 1 110 ? -5.298 -6.293 2.515 1.00 98.31 110 TYR A O 1
ATOM 926 N N . LEU A 1 111 ? -4.229 -7.700 3.908 1.00 98.31 111 LEU A N 1
ATOM 927 C CA . LEU A 1 111 ? -3.426 -8.345 2.865 1.00 98.31 111 LEU A CA 1
ATOM 928 C C . LEU A 1 111 ? -4.296 -9.108 1.862 1.00 98.31 111 LEU A C 1
ATOM 930 O O . LEU A 1 111 ? -4.121 -8.952 0.656 1.00 98.31 111 LEU A O 1
ATOM 934 N N . LEU A 1 112 ? -5.254 -9.904 2.341 1.00 98.31 112 LEU A N 1
ATOM 935 C CA . LEU A 1 112 ? -6.135 -10.678 1.466 1.00 98.31 112 LEU A CA 1
ATOM 936 C C . LEU A 1 112 ? -7.072 -9.776 0.659 1.00 98.31 112 LEU A C 1
ATOM 938 O O . LEU A 1 112 ? -7.256 -10.022 -0.531 1.00 98.31 112 LEU A O 1
ATOM 942 N N . SER A 1 113 ? -7.632 -8.726 1.271 1.00 97.94 113 SER A N 1
ATOM 943 C CA . SER A 1 113 ? -8.472 -7.765 0.550 1.00 97.94 113 SER A CA 1
ATOM 944 C C . SER A 1 113 ? -7.678 -7.007 -0.505 1.00 97.94 113 SER A C 1
ATOM 946 O O . SER A 1 113 ? -8.176 -6.807 -1.607 1.00 97.94 113 SER A O 1
ATOM 948 N N . GLY A 1 114 ? -6.438 -6.622 -0.189 1.00 97.12 114 GLY A N 1
ATOM 949 C CA . GLY A 1 114 ? -5.558 -5.955 -1.139 1.00 97.12 114 GLY A CA 1
ATOM 950 C C . GLY A 1 114 ? -5.251 -6.839 -2.339 1.00 97.12 114 GLY A C 1
ATOM 951 O O . GLY A 1 114 ? -5.529 -6.438 -3.464 1.00 97.12 114 GLY A O 1
ATOM 952 N N . ILE A 1 115 ? -4.795 -8.072 -2.102 1.00 97.00 115 ILE A N 1
ATOM 953 C CA . ILE A 1 115 ? -4.516 -9.045 -3.169 1.00 97.00 115 ILE A CA 1
ATOM 954 C C . ILE A 1 115 ? -5.760 -9.297 -4.033 1.00 97.00 115 ILE A C 1
ATOM 956 O O . ILE A 1 115 ? -5.645 -9.347 -5.251 1.00 97.00 115 ILE A O 1
ATOM 960 N N . ALA A 1 116 ? -6.944 -9.431 -3.426 1.00 97.00 116 ALA A N 1
ATOM 961 C CA . ALA A 1 116 ? -8.193 -9.673 -4.153 1.00 97.00 116 ALA A CA 1
ATOM 962 C C . ALA A 1 116 ? -8.714 -8.453 -4.938 1.00 97.00 116 ALA A C 1
ATOM 964 O O . ALA A 1 116 ? -9.585 -8.613 -5.790 1.00 97.00 116 ALA A O 1
ATOM 965 N N . SER A 1 117 ? -8.234 -7.246 -4.623 1.00 94.75 117 SER A N 1
ATOM 966 C CA . SER A 1 117 ? -8.656 -6.001 -5.280 1.00 94.75 117 SER A CA 1
ATOM 967 C C . SER A 1 117 ? -7.847 -5.641 -6.528 1.00 94.75 117 SER A C 1
ATOM 969 O O . SER A 1 117 ? -8.266 -4.756 -7.273 1.00 94.75 117 SER A O 1
ATOM 971 N N . GLY A 1 118 ? -6.691 -6.285 -6.717 1.00 85.69 118 GLY A N 1
ATOM 972 C CA . GLY A 1 118 ? -5.810 -6.094 -7.870 1.00 85.69 118 GLY A CA 1
ATOM 973 C C . GLY A 1 118 ? -6.267 -6.867 -9.096 1.00 85.69 118 GLY A C 1
ATOM 974 O O . GLY A 1 118 ? -6.087 -6.325 -10.209 1.00 85.69 118 GLY A O 1
#

Radius of gyration: 16.34 Å; chains: 1; bounding box: 33×31×48 Å

Secondary structure (DSSP, 8-state):
------S---SS--HHHHHHHHHHHHHHHHHHTTGGGHHHHHHHHS--THHHH-HHHHTTS-HHHHHHHHHHGGG--SSHHHHHHHHHHIIIIIHHHHHHH-HHHHHHHHHHHHHHH-

Foldseek 3Di:
DPDQADDDDQPDDQVQLVVLLVLLVVVVVVLVVCVVCNVVVCLQQADDVCCVVPPVNVVVDDPVSNVNSLQSNLSDAPDDVRSVVVNSCSVHPVSVVCSVLPRVRSVVVSSVVSSVVD

pLDDT: mean 95.56, std 3.69, range [78.5, 98.75]